Protein AF-H1V908-F1 (afdb_monomer)

Organism: Colletotrichum higginsianum (strain IMI 349063) (NCBI:txid759273)

Solvent-accessible surface area (backbone atoms only — not comparable to full-atom values): 4040 Å² total; per-residue (Å²): 128,61,68,67,59,53,54,52,49,50,58,47,45,66,52,48,51,22,53,47,43,24,62,51,30,15,61,75,72,45,74,65,38,57,67,63,15,48,52,51,16,56,52,43,46,52,50,52,52,52,52,50,53,54,51,52,54,54,49,53,55,50,55,55,52,51,54,54,50,53,64,60,72,78,105

Secondary structure (DSSP, 8-state):
--HHHHHHHHHHHHHHHHHHHHHHHHHHTSTT-HHHHHHHHHHHHHHHHHHHHHHHHHHHHHHHHHHHHHHHH--

pLDDT: mean 85.59, std 7.39, range [57.62, 94.31]

InterPro domains:
  IPR019013 Vacuolar ATPase assembly integral membrane protein Vma21 [MF_03058] (1-74)
  IPR019013 Vacuolar ATPase assembly integral membrane protein Vma21 [PF09446] (3-57)
  IPR019013 Vacuolar ATPase assembly integral membrane protein Vma21 [PTHR31792] (2-66)

Mean predicted aligned error: 6.84 Å

Foldseek 3Di:
DPPVVVVVVLVCCLPCQLVVQLVCCCVPPVVNPSVVSNVVSVVRNVVSVVVVVVVVVVVVVVVVVVVVVVVVVVD

Radius of gyration: 18.57 Å; Cα contacts (8 Å, |Δi|>4): 35; chains: 1; bounding box: 40×18×56 Å

Structure (mmCIF, N/CA/C/O backbone):
data_AF-H1V908-F1
#
_entry.id   AF-H1V908-F1
#
loop_
_atom_site.group_PDB
_atom_site.id
_atom_site.type_symbol
_atom_site.label_atom_id
_atom_site.label_alt_id
_atom_site.label_comp_id
_atom_site.label_asym_id
_atom_site.label_entity_id
_atom_site.label_seq_id
_atom_site.pdbx_PDB_ins_code
_atom_site.Cartn_x
_atom_site.Cartn_y
_atom_site.Cartn_z
_atom_site.occupancy
_atom_site.B_iso_or_equiv
_atom_site.auth_seq_id
_atom_site.auth_comp_id
_atom_site.auth_asym_id
_atom_site.auth_ato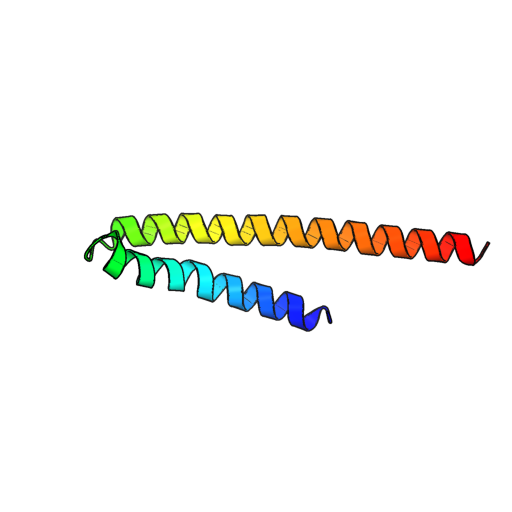m_id
_atom_site.pdbx_PDB_model_num
ATOM 1 N N . MET A 1 1 ? -13.387 -6.288 11.626 1.00 61.19 1 MET A N 1
ATOM 2 C CA . MET A 1 1 ? -12.463 -7.336 11.141 1.00 61.19 1 MET A CA 1
ATOM 3 C C . MET A 1 1 ? -11.634 -7.814 12.308 1.00 61.19 1 MET A C 1
ATOM 5 O O . MET A 1 1 ? -11.270 -6.980 13.130 1.00 61.19 1 MET A O 1
ATOM 9 N N . ASP A 1 2 ? -11.340 -9.110 12.344 1.00 83.38 2 ASP A N 1
ATOM 10 C CA . ASP A 1 2 ? -10.350 -9.681 13.255 1.00 83.38 2 ASP A CA 1
ATOM 11 C C . ASP A 1 2 ? -9.012 -8.928 13.111 1.00 83.38 2 ASP A C 1
ATOM 13 O O . ASP A 1 2 ? -8.615 -8.575 11.993 1.00 83.38 2 ASP A O 1
ATOM 17 N N . VAL A 1 3 ? -8.341 -8.645 14.229 1.00 80.50 3 VAL A N 1
ATOM 18 C CA . VAL A 1 3 ? -7.047 -7.938 14.283 1.00 80.50 3 VAL A CA 1
ATOM 19 C C . VAL A 1 3 ? -6.022 -8.631 13.382 1.00 80.50 3 VAL A C 1
ATOM 21 O O . VAL A 1 3 ? -5.235 -7.970 12.701 1.00 80.50 3 VAL A O 1
ATOM 24 N N . ILE A 1 4 ? -6.106 -9.960 13.286 1.00 86.94 4 ILE A N 1
ATOM 25 C CA . ILE A 1 4 ? -5.257 -10.789 12.426 1.00 86.94 4 ILE A CA 1
ATOM 26 C C . ILE A 1 4 ? -5.371 -10.377 10.950 1.00 86.94 4 ILE A C 1
ATOM 28 O O . ILE A 1 4 ? -4.353 -10.224 10.276 1.00 86.94 4 ILE A O 1
ATOM 32 N N . LEU A 1 5 ? -6.586 -10.138 10.442 1.00 88.00 5 LEU A N 1
ATOM 33 C CA . LEU A 1 5 ? -6.794 -9.734 9.044 1.00 88.00 5 LEU A CA 1
ATOM 34 C C . LEU A 1 5 ? -6.226 -8.343 8.753 1.00 88.00 5 LEU A C 1
ATOM 36 O O . LEU A 1 5 ? -5.750 -8.101 7.647 1.00 88.00 5 LEU A O 1
ATOM 40 N N . LYS A 1 6 ? -6.257 -7.431 9.730 1.00 82.56 6 LYS A N 1
ATOM 41 C CA . LYS A 1 6 ? -5.696 -6.082 9.580 1.00 82.56 6 LYS A CA 1
ATOM 42 C C . LYS A 1 6 ? -4.173 -6.124 9.546 1.00 82.56 6 LYS A C 1
ATOM 44 O O . LYS A 1 6 ? -3.579 -5.561 8.631 1.00 82.56 6 LYS A O 1
ATOM 49 N N . LEU A 1 7 ? -3.552 -6.849 10.478 1.00 87.00 7 LEU A N 1
ATOM 50 C CA . LEU A 1 7 ? -2.102 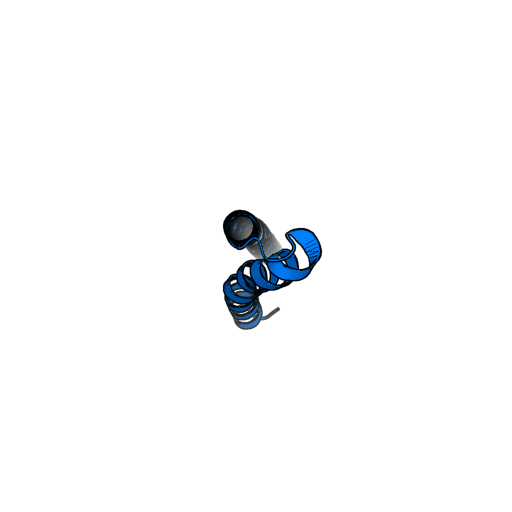-7.055 10.491 1.00 87.00 7 LEU A CA 1
ATOM 51 C C . LEU A 1 7 ? -1.625 -7.718 9.194 1.00 87.00 7 LEU A C 1
ATOM 53 O O . LEU A 1 7 ? -0.678 -7.237 8.577 1.00 87.00 7 LEU A O 1
ATOM 57 N N . LEU A 1 8 ? -2.320 -8.762 8.736 1.00 90.38 8 LEU A N 1
ATOM 58 C CA . LEU A 1 8 ? -2.005 -9.445 7.481 1.00 90.38 8 LEU A CA 1
ATOM 59 C C . LEU A 1 8 ? -2.227 -8.549 6.251 1.00 90.38 8 LEU A C 1
ATOM 61 O O . LEU A 1 8 ? -1.433 -8.570 5.313 1.00 90.38 8 LEU A O 1
ATOM 65 N N . GLY A 1 9 ? -3.272 -7.720 6.260 1.00 90.38 9 GLY A N 1
ATOM 66 C CA . GLY A 1 9 ? -3.511 -6.727 5.214 1.00 90.38 9 GLY A CA 1
ATOM 67 C C . GLY A 1 9 ? -2.395 -5.684 5.134 1.00 90.38 9 GLY A C 1
ATOM 68 O O . GLY A 1 9 ? -1.950 -5.350 4.038 1.00 90.38 9 GLY A O 1
ATOM 69 N N . PHE A 1 10 ? -1.892 -5.212 6.277 1.00 88.62 10 PHE A N 1
ATOM 70 C CA . PHE A 1 10 ? -0.794 -4.247 6.315 1.00 88.62 10 PHE A CA 1
ATOM 71 C C . PHE A 1 10 ? 0.544 -4.839 5.893 1.00 88.62 10 PHE A C 1
ATOM 73 O O . PHE A 1 10 ? 1.257 -4.196 5.124 1.00 88.62 10 PHE A O 1
ATOM 80 N N . THR A 1 11 ? 0.880 -6.055 6.329 1.00 90.12 11 THR A N 1
ATOM 81 C CA . THR A 1 11 ? 2.113 -6.722 5.883 1.00 90.12 11 THR A CA 1
ATOM 82 C C . THR A 1 11 ? 2.084 -6.978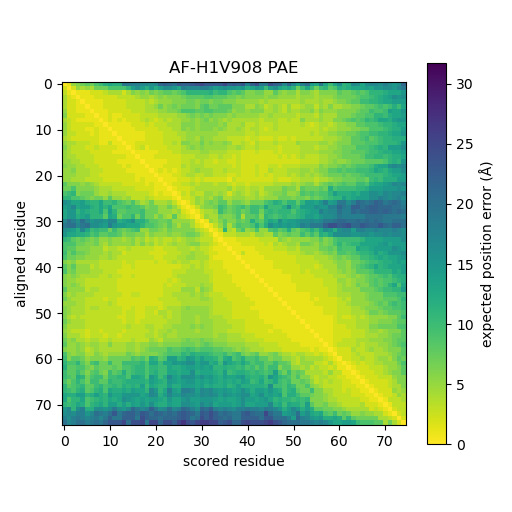 4.381 1.00 90.12 11 THR A C 1
ATOM 84 O O . THR A 1 11 ? 3.066 -6.702 3.689 1.00 90.12 11 THR A O 1
ATOM 87 N N . PHE A 1 12 ? 0.938 -7.410 3.851 1.00 93.56 12 PHE A N 1
ATOM 88 C CA . PHE A 1 12 ? 0.745 -7.559 2.414 1.00 93.56 12 PHE A CA 1
ATOM 89 C C . PHE A 1 12 ? 0.880 -6.218 1.682 1.00 93.56 12 PHE A C 1
ATOM 91 O O . PHE A 1 1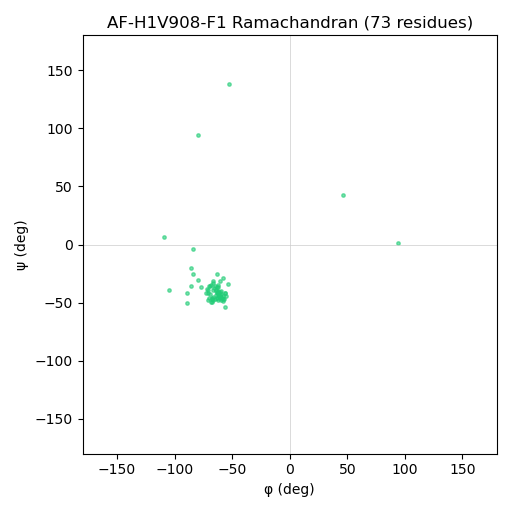2 ? 1.624 -6.123 0.708 1.00 93.56 12 PHE A O 1
ATOM 98 N N . ALA A 1 13 ? 0.228 -5.162 2.173 1.00 91.88 13 ALA A N 1
ATOM 99 C CA . ALA A 1 13 ? 0.299 -3.826 1.585 1.00 91.88 13 ALA A CA 1
ATOM 100 C C . ALA A 1 13 ? 1.732 -3.266 1.567 1.00 91.88 13 ALA A C 1
ATOM 102 O O . ALA A 1 13 ? 2.145 -2.696 0.558 1.00 91.88 13 ALA A O 1
ATOM 103 N N . MET A 1 14 ? 2.509 -3.473 2.635 1.00 90.44 14 MET A N 1
ATOM 104 C CA . MET A 1 14 ? 3.907 -3.030 2.740 1.00 90.44 14 MET A CA 1
ATOM 105 C C . MET A 1 14 ? 4.813 -3.637 1.668 1.00 90.44 14 MET A C 1
ATOM 107 O O . MET A 1 14 ? 5.765 -2.992 1.237 1.00 90.44 14 MET A O 1
ATOM 111 N N . ILE A 1 15 ? 4.515 -4.858 1.230 1.00 90.94 15 ILE A N 1
ATOM 112 C CA . ILE A 1 15 ? 5.286 -5.558 0.202 1.00 90.94 15 ILE A CA 1
ATOM 113 C C . ILE A 1 15 ? 4.724 -5.219 -1.180 1.00 90.94 15 ILE A C 1
ATOM 115 O O . ILE A 1 15 ? 5.457 -4.804 -2.074 1.00 90.94 15 ILE A O 1
ATOM 119 N N . VAL A 1 16 ? 3.413 -5.355 -1.365 1.00 93.94 16 VAL A N 1
ATOM 120 C CA . VAL A 1 16 ? 2.793 -5.304 -2.692 1.00 93.94 16 VAL A CA 1
ATOM 121 C C . VAL A 1 16 ? 2.674 -3.888 -3.238 1.00 93.94 16 VAL A C 1
ATOM 123 O O . VAL A 1 16 ? 2.878 -3.705 -4.434 1.00 93.94 16 VAL A O 1
ATOM 126 N N . LEU A 1 17 ? 2.394 -2.872 -2.416 1.00 92.94 17 LEU A N 1
ATOM 127 C CA . LEU A 1 17 ? 2.231 -1.509 -2.934 1.00 92.94 17 LEU A CA 1
ATOM 128 C C . LEU A 1 17 ? 3.544 -0.907 -3.452 1.00 92.94 17 LEU A C 1
ATOM 130 O O . LEU A 1 17 ? 3.538 -0.428 -4.585 1.00 92.94 17 LEU A O 1
ATOM 134 N N . PRO A 1 18 ? 4.673 -0.927 -2.719 1.00 91.69 18 PRO A N 1
ATOM 135 C CA . PRO A 1 18 ? 5.919 -0.344 -3.218 1.00 91.69 18 PRO A CA 1
ATOM 136 C C . PRO A 1 18 ? 6.506 -1.149 -4.382 1.00 91.69 18 PRO A C 1
ATOM 138 O O . PRO A 1 18 ? 6.907 -0.569 -5.391 1.00 91.69 18 PRO A O 1
ATOM 141 N N . ILE A 1 19 ? 6.495 -2.484 -4.280 1.00 91.75 19 ILE A N 1
ATOM 142 C CA . ILE A 1 19 ? 7.011 -3.372 -5.332 1.00 91.75 19 ILE A CA 1
ATOM 143 C C . ILE A 1 19 ? 6.125 -3.292 -6.577 1.00 91.75 19 ILE A C 1
ATOM 145 O O . ILE A 1 19 ? 6.624 -3.117 -7.686 1.00 91.75 19 ILE A O 1
ATOM 149 N N . GLY A 1 20 ? 4.805 -3.355 -6.401 1.00 90.44 20 GLY A N 1
ATOM 150 C CA . GLY A 1 20 ? 3.844 -3.198 -7.487 1.00 90.44 20 GLY A CA 1
ATOM 151 C C . GLY A 1 20 ? 3.978 -1.836 -8.162 1.00 90.44 20 GLY A C 1
ATOM 152 O O . GLY A 1 20 ? 4.025 -1.767 -9.385 1.00 90.44 20 GLY A O 1
ATOM 153 N N . THR A 1 21 ? 4.142 -0.763 -7.382 1.00 90.62 21 THR A N 1
ATOM 154 C CA . THR A 1 21 ? 4.410 0.580 -7.921 1.00 90.62 21 THR A CA 1
ATOM 155 C C . THR A 1 21 ? 5.669 0.586 -8.780 1.00 90.62 21 THR A C 1
ATOM 157 O O . THR A 1 21 ? 5.628 1.108 -9.890 1.00 90.62 21 THR A O 1
ATOM 160 N N . TYR A 1 22 ? 6.772 -0.002 -8.314 1.00 88.19 22 TYR A N 1
ATOM 161 C CA . TYR A 1 22 ? 8.014 -0.062 -9.086 1.00 88.19 22 TYR A CA 1
ATOM 162 C C . TYR A 1 22 ? 7.803 -0.724 -10.453 1.00 88.19 22 TYR A C 1
ATOM 164 O O . TYR A 1 22 ? 8.092 -0.116 -11.481 1.00 88.19 22 TYR A O 1
ATOM 172 N N . PHE A 1 23 ? 7.241 -1.935 -10.474 1.00 87.06 23 PHE A N 1
ATOM 173 C CA . PHE A 1 23 ? 7.064 -2.694 -11.715 1.00 87.06 23 PHE A CA 1
ATOM 174 C C . PHE A 1 23 ? 6.010 -2.089 -12.647 1.00 87.06 23 PHE A C 1
ATOM 176 O O . PHE A 1 23 ? 6.191 -2.082 -13.859 1.00 87.06 23 PHE A O 1
ATOM 183 N N . VAL A 1 24 ? 4.933 -1.515 -12.109 1.00 88.25 24 VAL A N 1
ATOM 184 C CA . VAL A 1 24 ? 3.949 -0.805 -12.938 1.00 88.25 24 VAL A CA 1
ATOM 185 C C . VAL A 1 24 ? 4.580 0.445 -13.548 1.00 88.25 24 VAL A C 1
ATOM 187 O O . VAL A 1 24 ? 4.418 0.712 -14.735 1.00 88.25 24 VAL A O 1
ATOM 190 N N . THR A 1 25 ? 5.315 1.222 -12.756 1.00 84.25 25 THR A N 1
ATOM 191 C CA . THR A 1 25 ? 5.806 2.530 -13.204 1.00 84.25 25 THR A CA 1
ATOM 192 C C . THR A 1 25 ? 7.043 2.437 -14.090 1.00 84.25 25 THR A C 1
ATOM 194 O O . THR A 1 25 ? 7.173 3.257 -14.999 1.00 84.25 25 THR A O 1
ATOM 197 N N . VAL A 1 26 ? 7.912 1.437 -13.909 1.00 82.94 26 VAL A N 1
ATOM 198 C CA . VAL A 1 26 ? 9.105 1.262 -14.753 1.00 82.94 26 VAL A CA 1
ATOM 199 C C . VAL A 1 26 ? 8.731 1.028 -16.216 1.00 82.94 26 VAL A C 1
ATOM 201 O O . VAL A 1 26 ? 9.285 1.697 -17.088 1.00 82.94 26 VAL A O 1
ATOM 204 N N . ASP A 1 27 ? 7.739 0.178 -16.484 1.00 75.56 27 ASP A N 1
ATOM 205 C CA . ASP A 1 27 ? 7.355 -0.188 -17.849 1.00 75.56 27 ASP A CA 1
ATOM 206 C C . ASP A 1 27 ? 6.294 0.751 -18.442 1.00 75.56 27 ASP A C 1
ATOM 208 O O . ASP A 1 27 ? 6.426 1.164 -19.596 1.00 75.56 27 ASP A O 1
ATOM 212 N N . PHE A 1 28 ? 5.276 1.162 -17.669 1.00 74.31 28 PHE A N 1
ATOM 213 C CA . PHE A 1 28 ? 4.180 1.987 -18.206 1.00 74.31 28 PHE A CA 1
ATOM 214 C C . PHE A 1 28 ? 4.461 3.492 -18.205 1.00 74.31 28 PHE A C 1
ATOM 216 O O . PHE A 1 28 ? 4.012 4.190 -19.113 1.00 74.31 28 PHE A O 1
ATOM 223 N N . LEU A 1 29 ? 5.164 4.013 -17.195 1.00 74.06 29 LEU A N 1
ATOM 224 C CA . LEU A 1 29 ? 5.336 5.462 -17.014 1.00 74.06 29 LEU A CA 1
ATOM 225 C C . LEU A 1 29 ? 6.734 5.937 -17.407 1.00 74.06 29 LEU A C 1
ATOM 227 O O . LEU A 1 29 ? 6.873 6.991 -18.026 1.00 74.06 29 LEU A O 1
ATOM 231 N N . PHE A 1 30 ? 7.763 5.154 -17.086 1.00 80.56 30 PHE A N 1
ATOM 232 C CA . PHE A 1 30 ? 9.156 5.575 -17.220 1.00 80.56 30 PHE A CA 1
ATOM 233 C C . PHE A 1 30 ? 9.930 4.873 -18.346 1.00 80.56 30 PHE A C 1
ATOM 235 O O . PHE A 1 30 ? 11.127 5.126 -18.487 1.00 80.56 30 PHE A O 1
ATOM 242 N N . LYS A 1 31 ? 9.267 4.048 -19.179 1.00 75.44 31 LYS A N 1
ATOM 243 C CA . LYS A 1 31 ? 9.839 3.378 -20.370 1.00 75.44 31 LYS A CA 1
ATOM 244 C C . LYS A 1 31 ? 11.204 2.714 -20.105 1.00 75.44 31 LYS A C 1
ATOM 246 O O . LYS A 1 31 ? 12.132 2.851 -20.900 1.00 75.44 31 LYS A O 1
ATOM 251 N N . GLY A 1 32 ? 11.344 2.041 -18.966 1.00 71.44 32 GLY A N 1
ATOM 252 C CA . GLY A 1 32 ? 12.564 1.342 -18.559 1.00 71.44 32 GLY A CA 1
ATOM 253 C C . GLY A 1 32 ? 13.524 2.145 -17.672 1.00 71.44 32 GLY A C 1
ATOM 254 O O . GLY A 1 32 ? 14.570 1.619 -17.297 1.00 71.44 32 GLY A O 1
ATOM 255 N N . ASN A 1 33 ? 13.210 3.392 -17.297 1.00 82.31 33 ASN A N 1
ATOM 256 C CA . ASN A 1 33 ? 14.058 4.151 -16.373 1.00 82.31 33 ASN A CA 1
ATOM 257 C C . ASN A 1 33 ? 13.813 3.739 -14.908 1.00 82.31 33 ASN A C 1
ATOM 259 O O . ASN A 1 33 ? 12.932 4.263 -14.216 1.00 82.31 33 ASN A O 1
ATOM 263 N N . SER A 1 34 ? 14.634 2.800 -14.438 1.00 83.44 34 SER A N 1
ATOM 264 C CA . SER A 1 34 ? 14.579 2.223 -13.091 1.00 83.44 34 SER A CA 1
ATOM 265 C C . SER A 1 34 ? 14.842 3.229 -11.969 1.00 83.44 34 SER A C 1
ATOM 267 O O . SER A 1 34 ? 14.330 3.046 -10.867 1.00 83.44 34 SER A O 1
ATOM 269 N N . THR A 1 35 ? 15.568 4.321 -12.226 1.00 88.19 35 THR A N 1
ATOM 270 C CA . THR A 1 35 ? 15.856 5.344 -11.209 1.00 88.19 35 THR A CA 1
ATOM 271 C C . THR A 1 35 ? 14.592 6.096 -10.797 1.00 88.19 35 THR A C 1
ATOM 273 O O . THR A 1 35 ? 14.321 6.243 -9.605 1.00 88.19 35 THR A O 1
ATOM 276 N N . PHE A 1 36 ? 13.782 6.539 -11.763 1.00 86.00 36 PHE A N 1
ATOM 277 C CA . PHE A 1 36 ? 12.531 7.247 -11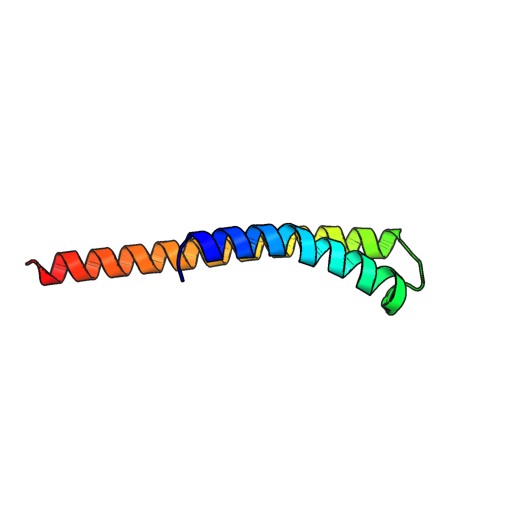.462 1.00 86.00 36 PHE A CA 1
ATOM 278 C C . PHE A 1 36 ? 11.464 6.309 -10.891 1.00 86.00 36 PHE A C 1
ATOM 280 O O . PHE A 1 36 ? 10.769 6.680 -9.945 1.00 86.00 36 PHE A O 1
ATOM 287 N N . ALA A 1 37 ? 11.384 5.076 -11.400 1.00 88.12 37 ALA A N 1
ATOM 288 C CA . ALA A 1 37 ? 10.495 4.055 -10.848 1.00 88.12 37 ALA A CA 1
ATOM 289 C C . ALA A 1 37 ? 10.859 3.706 -9.393 1.00 88.12 37 ALA A C 1
ATOM 291 O O . ALA A 1 37 ? 9.983 3.619 -8.531 1.00 88.12 37 ALA A O 1
ATOM 292 N N . GLY A 1 38 ? 12.156 3.571 -9.094 1.00 87.88 38 GLY A N 1
ATOM 293 C CA . GLY A 1 38 ? 12.668 3.335 -7.743 1.00 87.88 38 GLY A CA 1
ATOM 294 C C . GLY A 1 38 ? 12.377 4.495 -6.792 1.00 87.88 38 GLY A C 1
ATOM 295 O O . GLY A 1 38 ? 11.910 4.272 -5.675 1.00 87.88 38 GLY A O 1
ATOM 296 N N . ALA A 1 39 ? 12.574 5.736 -7.244 1.00 91.62 39 ALA A N 1
ATOM 297 C CA . ALA A 1 39 ? 12.242 6.924 -6.459 1.00 91.62 39 ALA A CA 1
ATOM 298 C C . ALA A 1 39 ? 10.743 6.983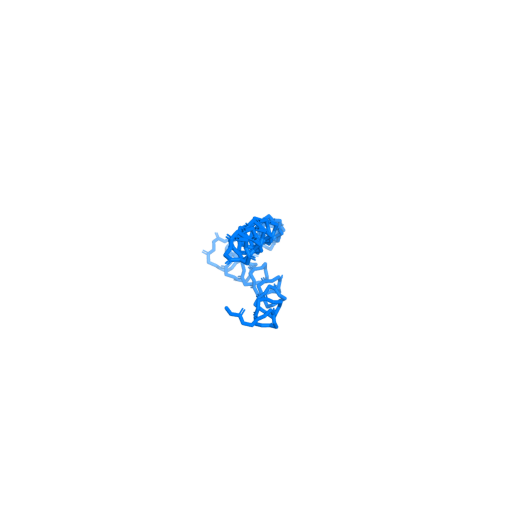 -6.117 1.00 91.62 39 ALA A C 1
ATOM 300 O O . ALA A 1 39 ? 10.375 7.237 -4.969 1.00 91.62 39 ALA A O 1
ATOM 301 N N . LEU A 1 40 ? 9.873 6.686 -7.084 1.00 89.12 40 LEU A N 1
ATOM 302 C CA . LEU A 1 40 ? 8.429 6.655 -6.859 1.00 89.12 40 LEU A CA 1
ATOM 303 C C . LEU A 1 40 ? 8.013 5.524 -5.906 1.00 89.12 40 LEU A C 1
ATOM 305 O O . LEU A 1 40 ? 7.166 5.734 -5.038 1.00 89.12 40 LEU A O 1
ATOM 309 N N . ALA A 1 41 ? 8.637 4.350 -6.011 1.00 92.19 41 ALA A N 1
ATOM 310 C CA . ALA A 1 41 ? 8.410 3.245 -5.083 1.00 92.19 41 ALA A CA 1
ATOM 311 C C . ALA A 1 41 ? 8.806 3.608 -3.640 1.00 92.19 41 ALA A C 1
ATOM 313 O O . ALA A 1 41 ? 8.066 3.300 -2.704 1.00 92.19 41 ALA A O 1
ATOM 314 N N . ALA A 1 42 ? 9.919 4.326 -3.452 1.00 92.94 42 ALA A N 1
ATOM 315 C CA . ALA A 1 42 ? 10.335 4.825 -2.141 1.00 92.94 42 ALA A CA 1
ATOM 316 C C . ALA A 1 42 ? 9.340 5.848 -1.562 1.00 92.94 42 ALA A C 1
ATOM 318 O O . ALA A 1 42 ? 9.031 5.815 -0.369 1.00 92.94 42 ALA A O 1
ATOM 319 N N . VAL A 1 43 ? 8.777 6.726 -2.398 1.00 93.69 43 VAL A N 1
ATOM 320 C CA . VAL A 1 43 ? 7.688 7.626 -1.981 1.00 93.69 43 VAL A CA 1
ATOM 321 C C . VAL A 1 43 ? 6.451 6.820 -1.575 1.00 93.69 43 VAL A C 1
ATOM 323 O O . VAL A 1 43 ? 5.895 7.058 -0.503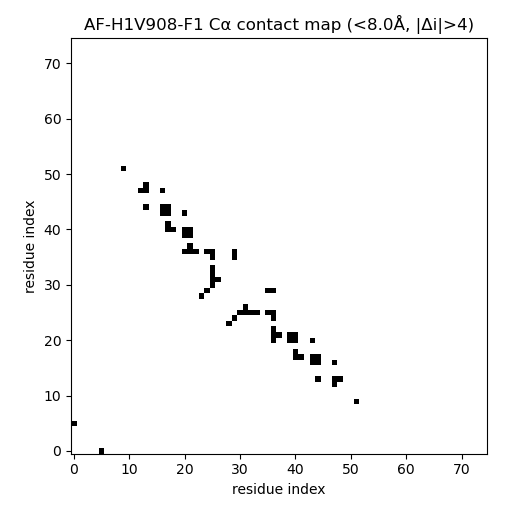 1.00 93.69 43 VAL A O 1
ATOM 326 N N . MET A 1 44 ? 6.060 5.817 -2.365 1.00 93.44 44 MET A N 1
ATOM 327 C CA . MET A 1 44 ? 4.909 4.965 -2.050 1.00 93.44 44 MET A CA 1
ATOM 328 C C . MET A 1 44 ? 5.086 4.168 -0.755 1.00 93.44 44 MET A C 1
ATOM 330 O O . MET A 1 44 ? 4.121 4.018 -0.010 1.00 93.44 44 MET A O 1
ATOM 334 N N . ALA A 1 45 ? 6.299 3.724 -0.419 1.00 93.12 45 ALA A N 1
ATOM 335 C CA . ALA A 1 45 ? 6.567 3.091 0.875 1.00 93.12 45 ALA A CA 1
ATOM 336 C C . ALA A 1 45 ? 6.248 4.023 2.062 1.00 93.12 45 ALA A C 1
ATOM 338 O O . ALA A 1 45 ? 5.643 3.592 3.045 1.00 93.12 45 ALA A O 1
ATOM 339 N N . ASN A 1 46 ? 6.576 5.315 1.954 1.00 93.94 46 ASN A N 1
ATOM 340 C CA . ASN A 1 46 ? 6.229 6.303 2.979 1.00 93.94 46 ASN A CA 1
ATOM 341 C C . ASN A 1 46 ? 4.717 6.566 3.042 1.00 93.94 46 ASN A C 1
ATOM 343 O O . ASN A 1 46 ? 4.167 6.729 4.130 1.00 93.94 46 ASN A O 1
ATOM 347 N N . VAL A 1 47 ? 4.027 6.551 1.897 1.00 93.62 47 VAL A N 1
ATOM 348 C CA . VAL A 1 47 ? 2.558 6.643 1.856 1.00 93.62 47 VAL A CA 1
ATOM 349 C C . VAL A 1 47 ? 1.927 5.480 2.621 1.00 93.62 47 VAL A C 1
ATOM 351 O O . VAL A 1 47 ? 1.051 5.723 3.451 1.00 93.62 47 VAL A O 1
ATOM 354 N N . VAL A 1 48 ? 2.410 4.246 2.417 1.00 92.62 48 VAL A N 1
ATOM 355 C CA . VAL A 1 48 ? 1.926 3.061 3.150 1.00 92.62 48 VAL A CA 1
ATOM 356 C C . VAL A 1 48 ? 2.087 3.249 4.660 1.00 92.62 48 VAL A C 1
ATOM 358 O O . VAL A 1 48 ? 1.126 3.039 5.404 1.00 92.62 48 VAL A O 1
ATOM 361 N N . LEU A 1 49 ? 3.258 3.712 5.108 1.00 91.00 49 LEU A N 1
ATOM 362 C CA . LEU A 1 49 ? 3.523 3.990 6.522 1.00 91.00 49 LEU A CA 1
ATOM 363 C C . LEU A 1 49 ? 2.535 5.016 7.099 1.00 91.00 49 LEU A C 1
ATOM 365 O O . LEU A 1 49 ? 1.940 4.778 8.149 1.00 91.00 49 LEU A O 1
ATOM 369 N N . ILE A 1 50 ? 2.321 6.137 6.406 1.00 94.31 50 ILE A N 1
ATOM 370 C CA . ILE A 1 50 ? 1.387 7.181 6.853 1.00 94.31 50 ILE A CA 1
ATOM 371 C C . ILE A 1 50 ? -0.037 6.622 6.942 1.00 94.31 50 ILE A C 1
ATOM 373 O O . ILE A 1 50 ? -0.724 6.838 7.941 1.00 94.31 50 ILE A O 1
ATOM 377 N N . SER A 1 51 ? -0.483 5.861 5.939 1.00 91.56 51 SER A N 1
ATOM 378 C CA . SER A 1 51 ? -1.808 5.234 5.977 1.00 91.56 51 SER A CA 1
ATOM 379 C C . SER A 1 51 ? -1.963 4.225 7.119 1.00 91.56 51 SER A C 1
ATOM 381 O O . SER A 1 51 ? -3.027 4.192 7.735 1.00 91.56 51 SER A O 1
ATOM 383 N N . TYR A 1 52 ? -0.914 3.467 7.460 1.00 90.94 52 TYR A N 1
ATOM 384 C CA . TYR A 1 52 ? -0.914 2.596 8.639 1.00 90.94 52 TYR A CA 1
ATOM 385 C C . TYR A 1 52 ? -1.144 3.393 9.927 1.00 90.94 52 TYR A C 1
ATOM 387 O O . TYR A 1 52 ? -2.032 3.053 10.706 1.00 90.94 52 TYR A O 1
ATOM 395 N N . VAL A 1 53 ? -0.416 4.499 10.114 1.00 91.44 53 VAL A N 1
ATOM 396 C CA . VAL A 1 53 ? -0.570 5.368 11.294 1.00 91.44 53 VAL A CA 1
ATOM 397 C C . VAL A 1 53 ? -1.988 5.932 11.389 1.00 91.44 53 VAL A C 1
ATOM 399 O O . VAL A 1 53 ? -2.600 5.877 12.453 1.00 91.44 53 VAL A O 1
ATOM 402 N N . ILE A 1 54 ? -2.545 6.432 10.281 1.00 91.75 54 ILE A N 1
ATOM 403 C CA . ILE A 1 54 ? -3.906 6.991 10.260 1.00 91.75 54 ILE A CA 1
ATOM 404 C C . ILE A 1 54 ? -4.940 5.936 10.660 1.00 91.75 54 ILE A C 1
ATOM 406 O O . ILE A 1 54 ? -5.847 6.224 11.442 1.00 91.75 54 ILE A O 1
ATOM 410 N N . VAL A 1 55 ? -4.833 4.723 10.117 1.00 89.44 55 VAL A N 1
ATOM 411 C CA . VAL A 1 55 ? -5.762 3.638 10.452 1.00 89.44 55 VAL A CA 1
ATOM 412 C C . VAL A 1 55 ? -5.620 3.255 11.921 1.00 89.44 55 VAL A C 1
ATOM 414 O O . VAL A 1 55 ? -6.634 3.233 12.612 1.00 89.44 55 VAL A O 1
ATOM 417 N N . ALA A 1 56 ? -4.393 3.085 12.417 1.00 88.56 56 ALA A N 1
ATOM 418 C CA . ALA A 1 56 ? -4.140 2.771 13.821 1.00 88.56 56 ALA A CA 1
ATOM 419 C C . ALA A 1 56 ? -4.754 3.817 14.771 1.00 88.56 56 ALA A C 1
ATOM 421 O O . ALA A 1 56 ? -5.395 3.458 15.754 1.00 88.56 56 ALA A O 1
ATOM 422 N N . MET A 1 57 ? -4.646 5.112 14.447 1.00 89.81 57 MET A N 1
ATOM 423 C CA . MET A 1 57 ? -5.274 6.179 15.238 1.00 89.81 57 MET A CA 1
ATOM 424 C C . MET A 1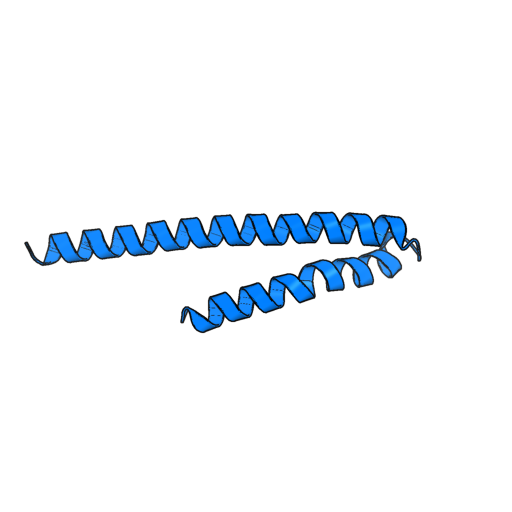 57 ? -6.806 6.107 15.230 1.00 89.81 57 MET A C 1
ATOM 426 O O . MET A 1 57 ? -7.446 6.351 16.252 1.00 89.81 57 MET A O 1
ATOM 430 N N . LYS A 1 58 ? -7.414 5.799 14.080 1.00 88.44 58 LYS A N 1
ATOM 431 C CA . LYS A 1 58 ? -8.876 5.673 13.970 1.00 88.44 58 LYS A CA 1
ATOM 432 C C . LYS A 1 58 ? -9.404 4.464 14.737 1.00 88.44 58 LYS A C 1
ATOM 434 O O . LYS A 1 58 ? -10.512 4.521 15.271 1.00 88.44 58 LYS A O 1
ATOM 439 N N . GLU A 1 59 ? -8.639 3.380 14.760 1.00 85.31 59 GLU A N 1
ATOM 440 C CA . GLU A 1 59 ? -8.965 2.188 15.538 1.00 85.31 59 GLU A CA 1
ATOM 441 C C . GLU A 1 59 ? -8.874 2.466 17.035 1.00 85.31 59 GLU A C 1
ATOM 443 O O . GLU A 1 59 ? -9.865 2.263 17.728 1.00 85.31 59 GLU A O 1
ATOM 448 N N . ASP A 1 60 ? -7.771 3.062 17.500 1.00 82.06 60 ASP A N 1
ATOM 449 C CA . ASP A 1 60 ? -7.605 3.440 18.908 1.00 82.06 60 ASP A CA 1
ATOM 450 C C . ASP A 1 60 ? -8.754 4.347 19.388 1.00 82.06 60 ASP A C 1
ATOM 452 O O . ASP A 1 60 ? -9.373 4.095 20.418 1.00 82.06 60 ASP A O 1
ATOM 456 N N . GLN A 1 61 ? -9.154 5.348 18.596 1.00 82.06 61 GLN A N 1
ATOM 457 C CA . GLN A 1 61 ? -10.309 6.193 18.930 1.00 82.06 61 GLN A CA 1
ATOM 458 C C . GLN A 1 61 ? -11.638 5.429 19.018 1.00 82.06 61 GLN A C 1
ATOM 460 O O . GLN A 1 61 ? -12.491 5.777 19.841 1.00 82.06 61 GLN A O 1
ATOM 465 N N . SER A 1 62 ? -11.837 4.430 18.156 1.00 80.69 62 SER A N 1
ATOM 466 C CA . SER A 1 62 ? -13.065 3.631 18.124 1.00 80.69 62 SER A CA 1
ATOM 467 C C . SER A 1 62 ? -13.157 2.736 19.359 1.00 80.69 62 SER A C 1
ATOM 469 O O . SER A 1 62 ? -14.184 2.762 20.040 1.00 80.69 62 SER A O 1
ATOM 471 N N . ASP A 1 63 ? -12.061 2.063 19.710 1.00 81.94 63 ASP A N 1
ATOM 472 C CA . ASP A 1 63 ? -11.967 1.194 20.887 1.00 81.94 63 ASP A CA 1
ATOM 473 C C . ASP A 1 63 ? -12.174 2.002 22.184 1.00 81.94 63 ASP A C 1
ATOM 475 O O . ASP A 1 63 ? -12.928 1.608 23.078 1.00 81.94 63 ASP A O 1
ATOM 479 N N . GLN A 1 64 ? -11.593 3.205 22.261 1.00 80.00 64 GLN A N 1
ATOM 480 C CA . GLN A 1 64 ? -11.768 4.123 23.395 1.00 80.00 64 GLN A CA 1
ATOM 481 C C . GLN A 1 64 ? -13.214 4.630 23.531 1.00 80.00 64 GLN A C 1
ATOM 483 O O . GLN A 1 64 ? -13.707 4.854 24.643 1.00 80.00 64 GLN A O 1
ATOM 488 N N . LEU A 1 65 ? -13.912 4.851 22.413 1.00 80.75 65 LEU A N 1
ATOM 489 C CA . LEU A 1 65 ? -15.317 5.261 22.424 1.00 80.75 65 LEU A CA 1
ATOM 490 C C . LEU A 1 65 ? -16.230 4.112 22.863 1.00 80.75 65 LEU A C 1
ATOM 492 O O . LEU A 1 65 ? -17.195 4.353 23.594 1.00 80.75 65 LEU A O 1
ATOM 496 N N . GLU A 1 66 ? -15.937 2.891 22.426 1.00 81.62 66 GLU A N 1
ATOM 497 C CA . GLU A 1 66 ? -16.690 1.691 22.784 1.00 81.62 66 GLU A CA 1
ATOM 498 C C . GLU A 1 66 ? -16.538 1.382 24.280 1.00 81.62 66 GLU A C 1
ATOM 500 O O . GLU A 1 66 ? -17.544 1.318 24.990 1.00 81.62 66 GLU A O 1
ATOM 505 N N . ALA A 1 67 ? -15.308 1.407 24.804 1.00 80.94 67 ALA A N 1
ATOM 506 C CA . ALA A 1 67 ? -15.037 1.262 26.236 1.00 80.94 67 ALA A CA 1
ATOM 507 C C . ALA A 1 67 ? -15.779 2.311 27.091 1.00 80.94 67 ALA A C 1
ATOM 509 O O . ALA A 1 67 ? -16.369 1.996 28.127 1.00 80.94 67 ALA A O 1
ATOM 510 N N . LYS A 1 68 ? -15.823 3.576 26.643 1.00 81.31 68 LYS A N 1
ATOM 511 C CA . LYS A 1 68 ? -16.580 4.640 27.332 1.00 81.31 68 LYS A CA 1
ATOM 512 C C . LYS A 1 68 ? -18.094 4.431 27.299 1.00 81.31 68 LYS A C 1
ATOM 514 O O . LYS A 1 68 ? -18.775 4.896 28.216 1.00 81.31 68 LYS A O 1
ATOM 519 N N . LYS A 1 69 ? -18.639 3.806 26.252 1.00 82.12 69 LYS A N 1
ATOM 520 C CA . LYS A 1 69 ? -20.072 3.484 26.165 1.00 82.12 69 LYS A CA 1
ATOM 521 C C . LYS A 1 69 ? -20.434 2.336 27.100 1.00 82.12 69 LYS A C 1
ATOM 523 O O . LYS A 1 69 ? -21.453 2.445 27.777 1.00 82.12 69 LYS A O 1
ATOM 528 N N . GLU A 1 70 ? -19.601 1.302 27.186 1.00 80.69 70 GLU A N 1
ATOM 529 C CA . GLU A 1 70 ? -19.826 0.187 28.115 1.00 80.69 70 GLU A CA 1
ATOM 530 C C . GLU A 1 70 ? -19.778 0.652 29.577 1.00 80.69 70 GLU A C 1
ATOM 532 O O . GLU A 1 70 ? -20.729 0.422 30.321 1.00 80.69 70 GLU A O 1
ATOM 537 N N . LEU A 1 71 ? -18.779 1.459 29.953 1.00 80.56 71 LEU A N 1
ATOM 538 C CA . LEU A 1 71 ? -18.665 2.052 31.298 1.00 80.56 71 LEU A CA 1
ATOM 539 C C . LEU A 1 71 ? -19.870 2.918 31.714 1.00 80.56 71 LEU A C 1
ATOM 541 O O . LEU A 1 71 ? -20.142 3.070 32.903 1.00 80.56 71 LEU A O 1
ATOM 545 N N . LYS A 1 72 ? -20.563 3.542 30.751 1.00 77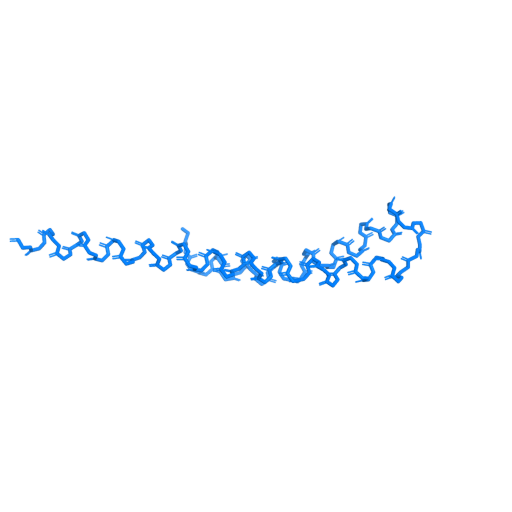.75 72 LYS A N 1
ATOM 546 C CA . LYS A 1 72 ? -21.772 4.345 31.006 1.00 77.75 72 LYS A CA 1
ATOM 547 C C . LYS A 1 72 ? -23.053 3.518 31.048 1.00 77.75 72 LYS A C 1
ATOM 549 O O . LYS A 1 72 ? -24.044 4.023 31.554 1.00 77.75 72 LYS A O 1
ATOM 554 N N . LYS A 1 73 ? -23.055 2.316 30.470 1.00 73.50 73 LYS A N 1
ATOM 555 C CA . LYS A 1 73 ? -24.204 1.401 30.468 1.00 73.50 73 LYS A CA 1
ATOM 556 C C . LYS A 1 73 ? -24.266 0.566 31.753 1.00 73.50 73 LYS A C 1
ATOM 558 O O . LYS A 1 73 ? -25.351 0.157 32.143 1.00 73.50 73 LYS A O 1
ATOM 563 N N . ASP A 1 74 ? -23.116 0.359 32.393 1.00 71.75 74 ASP A N 1
ATOM 564 C CA . ASP A 1 74 ? -22.966 -0.343 33.675 1.00 71.75 74 ASP A CA 1
ATOM 565 C C . ASP A 1 74 ? -23.214 0.543 34.921 1.00 71.75 74 ASP A C 1
ATOM 567 O O . ASP A 1 74 ? -23.181 0.043 36.045 1.00 71.75 74 ASP A O 1
ATOM 571 N N . ARG A 1 75 ? -23.453 1.852 34.745 1.00 57.62 75 ARG A N 1
ATOM 572 C CA . ARG A 1 75 ? -23.831 2.808 35.806 1.00 57.62 75 ARG A CA 1
ATOM 573 C C . ARG A 1 75 ? -25.293 3.209 35.688 1.00 57.62 75 ARG A C 1
ATOM 575 O O . ARG A 1 75 ? -25.911 3.404 36.756 1.00 57.62 75 ARG A O 1
#

Sequence (75 aa):
MDVILKLLGFTFAMIVLPIGTYFVTVDFLFKGNSTFAGALAAVMANVVLISYVIVAMKEDQSDQLEAKKELKKDR